Protein AF-U6F044-F1 (afdb_monomer_lite)

Sequence (58 aa):
MSRKSKFSYEVKLAAVQQYLNSGLSYAQIAKSIGVSGRTVNQWMDSFKFKGTRCFKST

Radius of gyration: 12.8 Å; chains: 1; bounding box: 34×33×20 Å

Structure (mmCIF, N/CA/C/O backbone):
data_AF-U6F044-F1
#
_entry.id   AF-U6F044-F1
#
loop_
_atom_site.group_PDB
_atom_site.id
_atom_site.type_symbol
_atom_site.la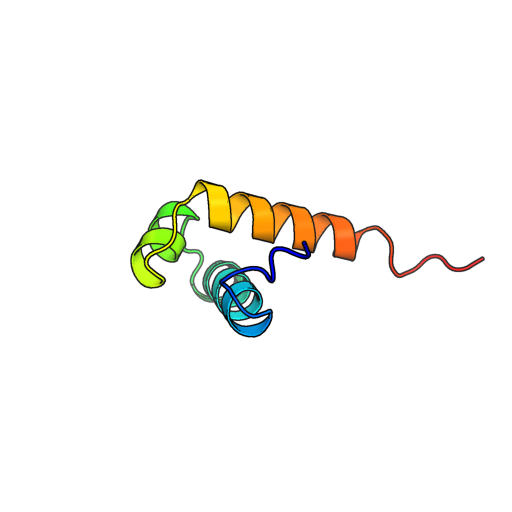bel_atom_id
_atom_site.label_alt_id
_atom_site.label_comp_id
_atom_site.label_asym_id
_atom_site.label_entity_id
_atom_site.label_seq_id
_atom_site.pdbx_PDB_ins_code
_atom_site.Cartn_x
_atom_site.Cartn_y
_atom_site.Cartn_z
_atom_site.occupancy
_atom_site.B_iso_or_equiv
_atom_site.auth_seq_id
_atom_site.auth_comp_id
_atom_site.auth_asym_id
_atom_site.auth_atom_id
_atom_site.pdbx_PDB_model_num
ATOM 1 N N . MET A 1 1 ? -11.382 19.557 12.759 1.00 36.88 1 MET A N 1
ATOM 2 C CA . MET A 1 1 ? -11.614 18.094 12.820 1.00 36.88 1 MET A CA 1
ATOM 3 C C . MET A 1 1 ? -10.429 17.371 12.195 1.00 36.88 1 MET A C 1
ATOM 5 O O . MET A 1 1 ? -10.299 17.367 10.976 1.00 36.88 1 MET A O 1
ATOM 9 N N . SER A 1 2 ? -9.527 16.814 13.005 1.00 45.47 2 SER A N 1
ATOM 10 C CA . SER A 1 2 ? -8.389 16.061 12.470 1.00 45.47 2 SER A CA 1
ATOM 11 C C . SER A 1 2 ? -8.853 14.641 12.147 1.00 45.47 2 SER A C 1
ATOM 13 O O . SER A 1 2 ? -9.152 13.862 13.052 1.00 45.47 2 SER A O 1
ATOM 15 N N . ARG A 1 3 ? -8.980 14.312 10.853 1.00 54.91 3 ARG A N 1
ATOM 16 C CA . ARG A 1 3 ? -9.187 12.933 10.388 1.00 54.91 3 ARG A CA 1
ATOM 17 C C . ARG A 1 3 ? -7.914 12.158 10.723 1.00 54.91 3 ARG A C 1
ATOM 19 O O . ARG A 1 3 ? -7.002 12.082 9.903 1.00 54.91 3 ARG A O 1
ATOM 26 N N . LYS A 1 4 ? -7.831 11.609 11.940 1.00 52.69 4 LYS A N 1
ATOM 27 C CA . LYS A 1 4 ? -6.830 10.590 12.263 1.00 52.69 4 LYS A CA 1
ATOM 28 C C . LYS A 1 4 ? -6.988 9.498 11.209 1.00 52.69 4 LYS A C 1
ATOM 30 O O . LYS A 1 4 ? -8.056 8.903 11.078 1.00 52.69 4 LYS A O 1
ATOM 35 N N . SER A 1 5 ? -5.954 9.335 10.388 1.00 57.78 5 SER A N 1
ATOM 36 C CA . SER A 1 5 ? -5.828 8.249 9.419 1.00 57.78 5 SER A CA 1
ATOM 37 C C . SER A 1 5 ? -6.301 6.960 10.091 1.00 57.78 5 SER A C 1
ATOM 39 O O . SER A 1 5 ? -5.712 6.573 11.094 1.00 57.78 5 SER A O 1
ATOM 41 N N . LYS A 1 6 ? -7.348 6.309 9.559 1.00 63.06 6 LYS A N 1
ATOM 42 C CA . LYS A 1 6 ? -7.853 5.011 10.062 1.00 63.06 6 LYS A CA 1
ATOM 43 C C . LYS A 1 6 ? -6.755 3.941 10.151 1.00 63.06 6 LYS A C 1
ATOM 45 O O . LYS A 1 6 ? -6.925 2.947 10.839 1.00 63.06 6 LYS A O 1
ATOM 50 N N . PHE A 1 7 ? -5.638 4.161 9.460 1.00 66.69 7 PHE A N 1
ATOM 51 C CA . PHE A 1 7 ? -4.477 3.290 9.443 1.00 66.69 7 PHE A CA 1
ATOM 52 C C . PHE A 1 7 ? -3.305 3.915 10.197 1.00 66.69 7 PHE A C 1
ATOM 54 O O . PHE A 1 7 ? -2.855 5.019 9.848 1.00 66.69 7 PHE A O 1
ATOM 61 N N . SER A 1 8 ? -2.816 3.178 11.196 1.00 76.38 8 SER A N 1
ATOM 62 C CA . SER A 1 8 ? -1.595 3.471 11.948 1.00 76.38 8 SER A CA 1
ATOM 63 C C . SER A 1 8 ? -0.356 3.407 11.055 1.00 76.38 8 SER A C 1
ATOM 65 O O . SER A 1 8 ? -0.355 2.763 10.006 1.00 76.38 8 SER A O 1
ATOM 67 N N . TYR A 1 9 ? 0.713 4.084 11.480 1.00 75.19 9 TYR A N 1
ATOM 68 C CA . TYR A 1 9 ? 2.004 4.099 10.783 1.00 75.19 9 TYR A CA 1
ATOM 69 C C . TYR A 1 9 ? 2.553 2.688 10.528 1.00 75.19 9 TYR A C 1
ATOM 71 O O . TYR A 1 9 ? 3.040 2.415 9.434 1.00 75.19 9 TYR A O 1
ATOM 79 N N . GLU A 1 10 ? 2.375 1.781 11.487 1.00 78.56 10 GLU A N 1
ATOM 80 C CA . GLU A 1 10 ? 2.802 0.382 11.396 1.00 78.56 10 GLU A CA 1
ATOM 81 C C . GLU A 1 10 ? 2.167 -0.357 10.216 1.00 78.56 10 GLU A C 1
ATOM 83 O O . GLU A 1 10 ? 2.859 -1.062 9.492 1.00 78.56 10 GLU A O 1
ATOM 88 N N . VAL A 1 11 ? 0.880 -0.121 9.938 1.00 81.62 11 VAL A N 1
ATOM 89 C CA . VAL A 1 11 ? 0.188 -0.749 8.798 1.00 81.62 11 VAL A CA 1
ATOM 90 C C . VAL A 1 11 ? 0.771 -0.262 7.470 1.00 81.62 11 VAL A C 1
ATOM 92 O O . VAL A 1 11 ? 0.926 -1.034 6.525 1.00 81.62 11 VAL A O 1
ATOM 95 N N . LYS A 1 12 ? 1.143 1.022 7.402 1.00 81.06 12 LYS A N 1
ATOM 96 C CA . LYS A 1 12 ? 1.790 1.598 6.216 1.00 81.06 12 LYS A CA 1
ATOM 97 C C . LYS A 1 12 ? 3.187 1.013 6.018 1.00 81.06 12 LYS A C 1
ATOM 99 O O . LYS A 1 12 ? 3.551 0.690 4.893 1.00 81.06 12 LYS A O 1
ATOM 104 N N . LEU A 1 13 ? 3.941 0.851 7.106 1.00 82.00 13 LEU A N 1
ATOM 105 C CA . LEU A 1 13 ? 5.267 0.229 7.103 1.00 82.00 13 LEU A CA 1
ATOM 106 C C . LEU A 1 13 ? 5.208 -1.237 6.675 1.00 82.00 13 LEU A C 1
ATOM 108 O O . LEU A 1 13 ? 5.972 -1.630 5.801 1.00 82.00 13 LEU A O 1
ATOM 112 N N . ALA A 1 14 ? 4.267 -2.011 7.217 1.00 84.06 14 ALA A N 1
ATOM 113 C CA . ALA A 1 14 ? 4.074 -3.411 6.854 1.00 84.06 14 ALA A CA 1
ATOM 114 C C . ALA A 1 14 ? 3.771 -3.572 5.354 1.00 84.06 14 ALA A C 1
ATOM 116 O O . ALA A 1 14 ? 4.322 -4.459 4.706 1.00 84.06 14 ALA A O 1
ATOM 117 N N . ALA A 1 15 ? 2.962 -2.675 4.775 1.00 83.38 15 ALA A N 1
ATOM 118 C CA . ALA A 1 15 ? 2.690 -2.663 3.336 1.00 83.38 15 ALA A CA 1
ATOM 119 C C . ALA A 1 15 ? 3.951 -2.386 2.497 1.00 83.38 15 ALA A C 1
ATOM 121 O O . ALA A 1 15 ? 4.188 -3.055 1.491 1.00 83.38 15 ALA A O 1
ATOM 122 N N . VAL A 1 16 ? 4.775 -1.417 2.914 1.00 82.19 16 VAL A N 1
ATOM 123 C CA . VAL A 1 16 ? 6.045 -1.093 2.241 1.00 82.19 16 VAL A CA 1
ATOM 124 C C . VAL A 1 16 ? 7.053 -2.234 2.389 1.00 82.19 16 VAL A C 1
ATOM 126 O O . VAL A 1 16 ? 7.721 -2.590 1.423 1.00 82.19 16 VAL A O 1
ATOM 129 N N . GLN A 1 17 ? 7.134 -2.860 3.562 1.00 83.19 17 GLN A N 1
ATOM 130 C CA . GLN A 1 17 ? 8.006 -4.010 3.785 1.00 83.19 17 GLN A CA 1
ATOM 131 C C . GLN A 1 17 ? 7.575 -5.224 2.962 1.00 83.19 17 GLN A C 1
ATOM 133 O O . GLN A 1 17 ? 8.434 -5.860 2.368 1.00 83.19 17 GLN A O 1
ATOM 138 N N . GLN A 1 18 ? 6.278 -5.525 2.847 1.00 83.12 18 GLN A N 1
ATOM 139 C CA . GLN A 1 18 ? 5.808 -6.606 1.967 1.00 83.12 18 GLN A CA 1
ATOM 140 C C . GLN A 1 18 ? 6.150 -6.351 0.496 1.00 83.12 18 GLN A C 1
ATOM 142 O O . GLN A 1 18 ? 6.539 -7.279 -0.209 1.00 83.12 18 GLN A O 1
ATOM 147 N N . TYR A 1 19 ? 6.055 -5.099 0.037 1.00 84.19 19 TYR A N 1
ATOM 148 C CA . TYR A 1 19 ? 6.497 -4.727 -1.308 1.00 84.19 19 TYR A CA 1
ATOM 149 C C . TYR A 1 19 ? 7.988 -5.011 -1.516 1.00 84.19 19 TYR A C 1
ATOM 151 O O . TYR A 1 19 ? 8.362 -5.642 -2.500 1.00 84.19 19 TYR A O 1
ATOM 159 N N . LEU A 1 20 ? 8.830 -4.580 -0.572 1.00 80.31 20 LEU A N 1
ATOM 160 C CA . LEU A 1 20 ? 10.284 -4.735 -0.658 1.00 80.31 20 LEU A CA 1
ATOM 161 C C . LEU A 1 20 ? 10.743 -6.190 -0.498 1.00 80.31 20 LEU A C 1
ATOM 163 O O . LEU A 1 20 ? 11.684 -6.604 -1.164 1.00 80.31 20 LEU A O 1
ATOM 167 N N . ASN A 1 21 ? 10.096 -6.950 0.386 1.00 80.31 21 ASN A N 1
ATOM 168 C CA . ASN A 1 21 ? 10.555 -8.275 0.802 1.00 80.31 21 ASN A CA 1
ATOM 169 C C . ASN A 1 21 ? 9.952 -9.401 -0.051 1.00 80.31 21 ASN A C 1
ATOM 171 O O . ASN A 1 21 ? 10.601 -10.413 -0.288 1.00 80.31 21 ASN A O 1
ATOM 175 N N . SER A 1 22 ? 8.715 -9.234 -0.531 1.00 74.31 22 SER A N 1
ATOM 176 C CA . SER A 1 22 ? 8.020 -10.253 -1.331 1.00 74.31 22 SER A CA 1
ATOM 177 C C . SER A 1 22 ? 7.890 -9.890 -2.812 1.00 74.31 22 SER A C 1
ATOM 179 O O . SER A 1 22 ? 7.388 -10.706 -3.579 1.00 74.31 22 SER A O 1
ATOM 181 N N . GLY A 1 23 ? 8.296 -8.683 -3.233 1.00 73.00 23 GLY A N 1
ATOM 182 C CA . GLY A 1 23 ? 8.172 -8.233 -4.628 1.00 73.00 23 GLY A CA 1
ATOM 183 C C . GLY A 1 23 ? 6.723 -8.176 -5.131 1.00 73.00 23 GLY A C 1
ATOM 184 O O . GLY A 1 23 ? 6.477 -8.171 -6.336 1.00 73.00 23 GLY A O 1
ATOM 185 N N . LEU A 1 24 ? 5.752 -8.173 -4.212 1.00 79.50 24 LEU A N 1
ATOM 186 C CA . LEU A 1 24 ? 4.329 -8.208 -4.529 1.00 79.50 24 LEU A CA 1
ATOM 187 C C . LEU A 1 24 ? 3.887 -6.883 -5.144 1.00 79.50 24 LEU A C 1
ATOM 189 O O . LEU A 1 24 ? 4.323 -5.806 -4.741 1.00 79.50 24 LEU A O 1
ATOM 193 N N . SER A 1 25 ? 2.955 -6.942 -6.092 1.00 81.69 25 SER A N 1
ATOM 194 C CA . SER A 1 25 ? 2.398 -5.727 -6.693 1.00 81.69 25 SER A CA 1
ATOM 195 C C . SER A 1 25 ? 1.500 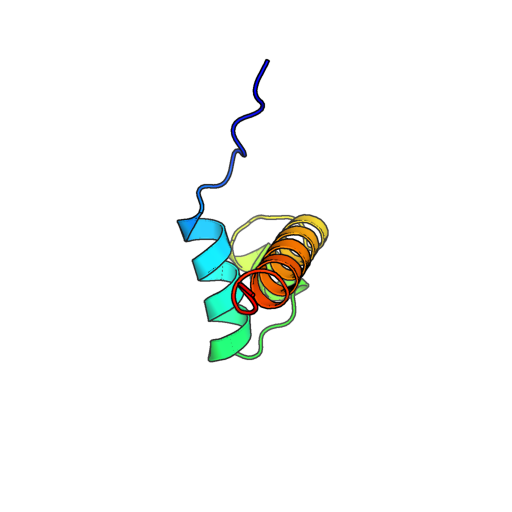-4.986 -5.695 1.00 81.69 25 SER A C 1
ATOM 197 O O . SER A 1 25 ? 0.878 -5.594 -4.821 1.00 81.69 25 SER A O 1
ATOM 199 N N . TYR A 1 26 ? 1.340 -3.666 -5.863 1.00 82.19 26 TYR A N 1
ATOM 200 C CA . TYR A 1 26 ? 0.497 -2.842 -4.981 1.00 82.19 26 TYR A CA 1
ATOM 201 C C . TYR A 1 26 ? -0.922 -3.4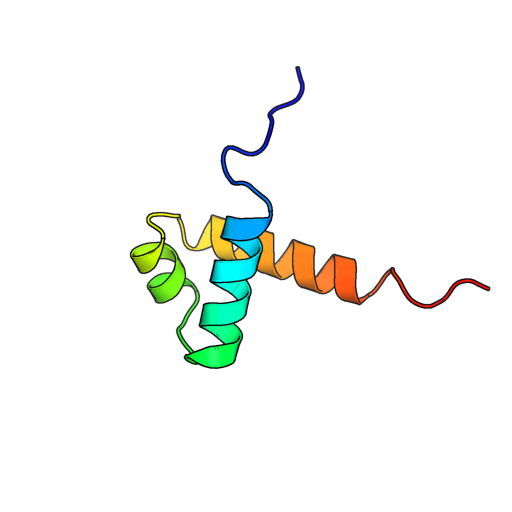00 -4.795 1.00 82.19 26 TYR A C 1
ATOM 203 O O . TYR A 1 26 ? -1.477 -3.308 -3.705 1.00 82.19 26 TYR A O 1
ATOM 211 N N . ALA A 1 27 ? -1.501 -4.003 -5.839 1.00 83.12 27 ALA A N 1
ATOM 212 C CA . ALA A 1 27 ? -2.821 -4.629 -5.789 1.00 83.12 27 ALA A CA 1
ATOM 213 C C . ALA A 1 27 ? -2.863 -5.881 -4.895 1.00 83.12 27 ALA A C 1
ATOM 215 O O . ALA A 1 27 ? -3.845 -6.096 -4.1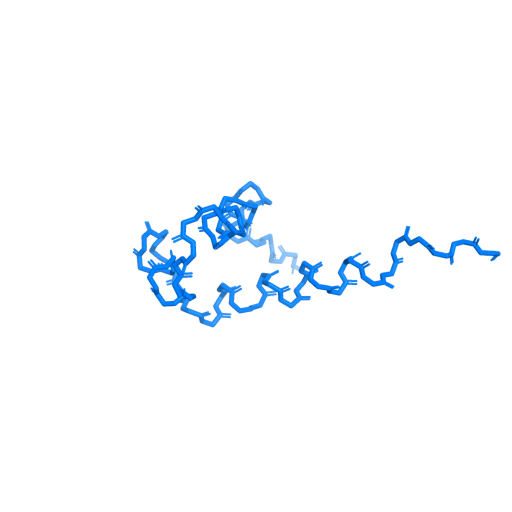87 1.00 83.12 27 ALA A O 1
ATOM 216 N N . GLN A 1 28 ? -1.798 -6.688 -4.892 1.00 84.56 28 GLN A N 1
ATOM 217 C CA . GLN A 1 28 ? -1.701 -7.883 -4.051 1.00 84.56 28 GLN A CA 1
ATOM 218 C C . GLN A 1 28 ? -1.557 -7.502 -2.577 1.00 84.56 28 GLN A C 1
ATOM 220 O O . GLN A 1 28 ? -2.271 -8.033 -1.731 1.00 84.56 28 GLN A O 1
ATOM 225 N N . ILE A 1 29 ? -0.711 -6.513 -2.284 1.00 85.44 29 ILE A N 1
ATOM 226 C CA . ILE A 1 29 ? -0.518 -5.978 -0.929 1.00 85.44 29 ILE A CA 1
ATOM 227 C C . ILE A 1 29 ? -1.816 -5.344 -0.423 1.00 85.44 29 ILE A C 1
ATOM 229 O O . ILE A 1 29 ? -2.245 -5.584 0.703 1.00 85.44 29 ILE A O 1
ATOM 233 N N . ALA A 1 30 ? -2.488 -4.583 -1.287 1.00 85.94 30 ALA A N 1
ATOM 234 C CA . ALA A 1 30 ? -3.781 -3.993 -0.986 1.00 85.94 30 ALA A CA 1
ATOM 235 C C . ALA A 1 30 ? -4.816 -5.063 -0.612 1.00 85.94 30 ALA A C 1
ATOM 237 O O . ALA A 1 30 ? -5.469 -4.953 0.424 1.00 85.94 30 ALA A O 1
ATOM 238 N N . LYS A 1 31 ? -4.890 -6.147 -1.394 1.00 86.00 31 LYS A N 1
ATOM 239 C CA . LYS A 1 31 ? -5.769 -7.288 -1.118 1.00 86.00 31 LYS A CA 1
ATOM 240 C C . LYS A 1 31 ? -5.400 -8.013 0.182 1.00 86.00 31 LYS A C 1
ATOM 242 O O . LYS A 1 31 ? -6.302 -8.374 0.928 1.00 86.00 31 LYS A O 1
ATOM 247 N N . SER A 1 32 ? -4.109 -8.172 0.480 1.00 82.50 32 SER A N 1
ATOM 248 C CA . SER A 1 32 ? -3.636 -8.831 1.708 1.00 82.50 32 SER A CA 1
ATOM 249 C C . SER A 1 32 ? -3.963 -8.046 2.980 1.00 82.50 32 SER A C 1
ATOM 251 O O . SER A 1 32 ? -4.172 -8.652 4.025 1.00 82.50 32 SER A O 1
ATOM 253 N N . ILE A 1 33 ? -3.984 -6.713 2.908 1.00 79.62 33 ILE A N 1
ATOM 254 C CA . ILE A 1 33 ? -4.217 -5.826 4.062 1.00 79.62 33 ILE A CA 1
ATOM 255 C C . ILE A 1 33 ? -5.683 -5.335 4.089 1.00 79.62 33 ILE A C 1
ATOM 257 O O . ILE A 1 33 ? -6.106 -4.644 5.013 1.00 79.62 33 ILE A O 1
ATOM 261 N N . GLY A 1 34 ? -6.486 -5.688 3.078 1.00 82.19 34 GLY A N 1
ATOM 262 C CA . GLY A 1 34 ? -7.879 -5.251 2.953 1.00 82.19 34 GLY A CA 1
ATOM 263 C C . GLY A 1 34 ? -8.022 -3.756 2.650 1.00 82.19 34 GLY A C 1
ATOM 264 O O . GLY A 1 34 ? -9.013 -3.131 3.023 1.00 82.19 34 GLY A O 1
ATOM 265 N N . VAL A 1 35 ? -7.025 -3.159 1.998 1.00 83.94 35 VAL A N 1
ATOM 266 C CA . VAL A 1 35 ? -7.037 -1.749 1.588 1.00 83.94 35 VAL A CA 1
ATOM 267 C C . VAL A 1 35 ? -7.194 -1.623 0.079 1.00 83.94 35 VAL A C 1
ATOM 269 O O . VAL A 1 35 ? -7.068 -2.586 -0.669 1.00 83.94 35 VAL A O 1
ATOM 272 N N . SER A 1 36 ? -7.475 -0.412 -0.399 1.00 84.81 36 SER A N 1
ATOM 273 C CA . SER A 1 36 ? -7.493 -0.152 -1.839 1.00 84.81 36 SER A CA 1
ATOM 274 C C . SER A 1 36 ? -6.068 0.025 -2.376 1.00 84.81 36 SER A C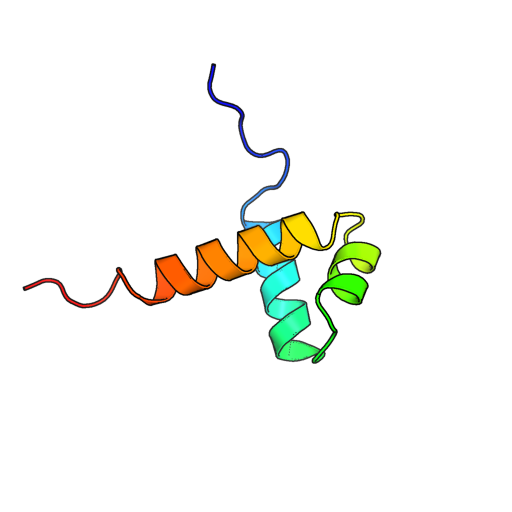 1
ATOM 276 O O . SER A 1 36 ? -5.213 0.607 -1.703 1.00 84.81 36 SER A O 1
ATOM 278 N N . GLY A 1 37 ? -5.813 -0.394 -3.621 1.00 80.81 37 GLY A N 1
ATOM 279 C CA . GLY A 1 37 ? -4.518 -0.160 -4.281 1.00 80.81 37 GLY A CA 1
ATOM 280 C C . GLY A 1 37 ? -4.135 1.325 -4.335 1.00 80.81 37 GLY A C 1
ATOM 281 O O . GLY A 1 37 ? -2.964 1.674 -4.202 1.00 80.81 37 GLY A O 1
ATOM 282 N N . ARG A 1 38 ? -5.131 2.219 -4.415 1.00 83.88 38 ARG A N 1
ATOM 283 C CA . ARG A 1 38 ? -4.939 3.675 -4.339 1.00 83.88 38 ARG A CA 1
ATOM 284 C C . ARG A 1 38 ? -4.389 4.120 -2.981 1.00 83.88 38 ARG A C 1
ATOM 286 O O . ARG A 1 38 ? -3.560 5.021 -2.925 1.00 83.88 38 ARG A O 1
ATOM 293 N N . THR A 1 39 ? -4.827 3.483 -1.897 1.00 83.81 39 THR A N 1
ATOM 294 C CA . THR A 1 39 ? -4.327 3.747 -0.541 1.00 83.81 39 THR A CA 1
ATOM 295 C C . THR A 1 39 ? -2.863 3.330 -0.400 1.00 83.81 39 THR A C 1
ATOM 297 O O . THR A 1 39 ? -2.068 4.099 0.133 1.00 83.81 39 THR A O 1
ATOM 300 N N . VAL A 1 40 ? -2.489 2.159 -0.931 1.00 83.88 40 VAL A N 1
ATOM 301 C CA . VAL A 1 40 ? -1.089 1.696 -0.945 1.00 83.88 40 VAL A CA 1
ATOM 302 C C . VAL A 1 40 ? -0.210 2.646 -1.757 1.00 83.88 40 VAL A C 1
ATOM 304 O O . VAL A 1 40 ? 0.869 3.013 -1.304 1.00 83.88 40 VAL A O 1
ATOM 307 N N . ASN A 1 41 ? -0.698 3.115 -2.909 1.00 84.19 41 ASN A N 1
ATOM 308 C CA . ASN A 1 41 ? 0.007 4.094 -3.736 1.00 84.19 41 ASN A CA 1
ATOM 309 C C . ASN A 1 41 ? 0.259 5.410 -2.967 1.00 84.19 41 ASN A C 1
ATOM 311 O O . ASN A 1 41 ? 1.401 5.839 -2.838 1.00 84.19 41 ASN A O 1
ATOM 315 N N . GLN A 1 42 ? -0.762 5.964 -2.301 1.00 83.56 42 GLN A N 1
ATOM 316 C CA . GLN A 1 42 ? -0.597 7.148 -1.442 1.00 83.56 42 GLN A CA 1
ATOM 317 C C . GLN A 1 42 ? 0.428 6.946 -0.314 1.00 83.56 42 GLN A C 1
ATOM 319 O O . GLN A 1 42 ? 1.122 7.890 0.076 1.00 83.56 42 GLN A O 1
ATOM 324 N N . TRP A 1 43 ? 0.518 5.738 0.251 1.00 83.88 43 TRP A N 1
ATOM 325 C CA . TRP A 1 43 ? 1.522 5.424 1.269 1.00 83.88 43 TRP A CA 1
ATOM 326 C C . TRP A 1 43 ? 2.926 5.376 0.678 1.00 83.88 43 TRP A C 1
ATOM 328 O O . TRP A 1 43 ? 3.833 5.939 1.282 1.00 83.88 43 TRP A O 1
ATOM 338 N N . MET A 1 44 ? 3.087 4.782 -0.505 1.00 79.31 44 MET A N 1
ATOM 339 C CA . MET A 1 44 ? 4.349 4.748 -1.246 1.00 79.31 44 MET A CA 1
ATOM 340 C C . MET A 1 44 ? 4.814 6.149 -1.644 1.00 79.31 44 MET A C 1
ATOM 342 O O . MET A 1 44 ? 5.975 6.474 -1.420 1.00 79.31 44 MET A O 1
ATOM 346 N N . ASP A 1 45 ? 3.919 7.004 -2.144 1.00 79.50 45 ASP A N 1
ATOM 347 C CA . ASP A 1 45 ? 4.221 8.411 -2.434 1.00 79.50 45 ASP A CA 1
ATOM 348 C C . ASP A 1 45 ? 4.637 9.165 -1.171 1.00 79.50 45 ASP A C 1
ATOM 350 O O . ASP A 1 45 ? 5.634 9.884 -1.168 1.00 79.50 45 ASP A O 1
ATOM 354 N N . SER A 1 46 ? 3.931 8.945 -0.057 1.00 76.12 46 SER A N 1
ATOM 355 C CA . SER A 1 46 ? 4.306 9.527 1.238 1.00 76.12 46 SER A CA 1
ATOM 356 C C . SER A 1 46 ? 5.675 9.032 1.717 1.00 76.12 46 SER A C 1
ATOM 358 O O . SER A 1 46 ? 6.416 9.790 2.341 1.00 76.12 46 SER A O 1
ATOM 360 N N . PHE A 1 47 ? 6.017 7.771 1.440 1.00 74.12 47 PHE A N 1
ATOM 361 C CA . PHE A 1 47 ? 7.303 7.172 1.795 1.00 74.12 47 PHE A CA 1
ATOM 362 C C . PHE A 1 47 ? 8.433 7.703 0.905 1.00 74.12 47 PHE A C 1
ATOM 364 O O . PHE A 1 47 ? 9.473 8.104 1.421 1.00 74.12 47 PHE A O 1
ATOM 371 N N . LYS A 1 48 ? 8.207 7.809 -0.412 1.00 68.62 48 LYS A N 1
ATOM 372 C CA . LYS A 1 48 ? 9.134 8.431 -1.369 1.00 68.62 48 LYS A CA 1
ATOM 373 C C . LYS A 1 48 ? 9.384 9.898 -1.037 1.00 68.62 48 LYS A C 1
ATOM 375 O O . LYS A 1 48 ? 10.532 10.322 -1.018 1.00 68.62 48 LYS A O 1
ATOM 380 N N . PHE A 1 49 ? 8.331 10.652 -0.724 1.00 61.72 49 PHE A N 1
ATOM 381 C CA . PHE A 1 49 ? 8.427 12.073 -0.385 1.00 61.72 49 PHE A CA 1
ATOM 382 C C . PHE A 1 49 ? 9.121 12.313 0.962 1.00 61.72 49 PHE A C 1
ATOM 384 O O . PHE A 1 49 ? 9.882 13.268 1.113 1.00 61.72 49 PHE A O 1
ATOM 391 N N . LYS A 1 50 ? 8.914 11.425 1.945 1.00 58.56 50 LYS A N 1
ATOM 392 C CA . LYS A 1 50 ? 9.716 11.421 3.179 1.00 58.56 50 LYS A CA 1
ATOM 393 C C . LYS A 1 50 ? 11.173 11.021 2.921 1.00 58.56 50 LYS A C 1
ATOM 395 O O . LYS A 1 50 ? 12.059 11.558 3.575 1.00 58.56 50 LYS A O 1
ATOM 400 N N . GLY A 1 51 ? 11.427 10.149 1.945 1.00 52.28 51 GLY A N 1
ATOM 401 C CA . GLY A 1 51 ? 12.774 9.763 1.521 1.00 52.28 51 GLY A CA 1
ATOM 402 C C . GLY A 1 51 ? 13.586 10.900 0.891 1.00 52.28 51 GLY A C 1
ATOM 403 O O . GLY A 1 51 ? 14.802 10.924 1.046 1.00 52.28 51 GLY A O 1
ATOM 404 N N . THR A 1 52 ? 12.946 11.878 0.238 1.00 49.84 52 THR A N 1
ATOM 405 C CA . THR A 1 52 ? 13.647 12.979 -0.454 1.00 49.84 52 THR A CA 1
ATOM 406 C C . THR A 1 52 ? 13.806 14.278 0.340 1.00 49.84 52 THR A C 1
ATOM 408 O O . THR A 1 52 ? 14.509 15.168 -0.133 1.00 49.84 52 THR A O 1
ATOM 411 N N . ARG A 1 53 ? 13.219 14.428 1.539 1.00 46.06 53 ARG A N 1
ATOM 412 C CA . ARG A 1 53 ? 13.284 15.701 2.302 1.00 46.06 53 ARG A CA 1
ATOM 413 C C . ARG A 1 53 ? 13.888 15.624 3.705 1.00 46.06 53 ARG A C 1
ATOM 415 O O . ARG A 1 53 ? 13.797 16.605 4.436 1.00 46.06 53 ARG A O 1
ATOM 422 N N . CYS A 1 54 ? 14.539 14.526 4.086 1.00 42.88 54 CYS A N 1
ATOM 423 C CA . CYS A 1 54 ? 15.090 14.397 5.443 1.00 42.88 54 CYS A CA 1
ATOM 424 C C . CYS A 1 54 ? 16.626 14.372 5.550 1.00 42.88 54 CYS A C 1
ATOM 426 O O . CYS A 1 54 ? 17.110 14.184 6.657 1.00 42.88 54 CYS A O 1
ATOM 428 N N . PHE A 1 55 ? 17.410 14.601 4.484 1.00 46.06 55 PHE A N 1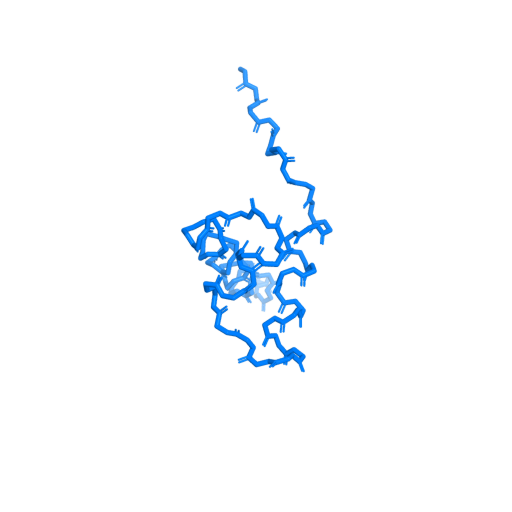
ATOM 429 C CA . PHE A 1 55 ? 18.882 14.626 4.625 1.00 46.06 55 PHE A CA 1
ATOM 430 C C . PHE A 1 55 ? 19.638 15.626 3.737 1.00 46.06 55 PHE A C 1
ATOM 432 O O . PHE A 1 55 ? 20.673 15.302 3.165 1.00 46.06 55 PHE A O 1
ATOM 439 N N . LYS A 1 56 ? 19.166 16.872 3.660 1.00 43.94 56 LYS A N 1
ATOM 440 C CA . LYS A 1 56 ? 20.069 18.026 3.511 1.00 43.94 56 LYS A CA 1
ATOM 441 C C . LYS A 1 56 ? 19.552 19.161 4.388 1.00 43.94 56 LYS A C 1
ATOM 443 O O . LYS A 1 56 ? 18.826 20.035 3.933 1.00 43.94 56 LYS A O 1
ATOM 448 N N . SER A 1 57 ? 19.884 19.081 5.672 1.00 40.47 57 SER A N 1
ATOM 449 C CA . SER A 1 57 ? 20.103 20.273 6.483 1.00 40.47 57 SER A CA 1
ATOM 450 C C . SER A 1 57 ? 21.411 20.907 6.006 1.00 40.47 57 SER A C 1
ATOM 452 O O . SER A 1 57 ? 22.474 20.293 6.114 1.00 40.47 57 SER A O 1
ATOM 454 N N . THR A 1 58 ? 21.321 22.098 5.431 1.00 40.41 58 THR A N 1
ATOM 455 C CA . THR A 1 58 ? 22.400 23.087 5.426 1.00 40.41 58 THR A CA 1
ATOM 456 C C . THR A 1 58 ? 21.848 24.305 6.133 1.00 40.41 58 THR A C 1
ATOM 458 O O . THR A 1 58 ? 20.665 24.621 5.868 1.00 40.41 58 THR A O 1
#

pLDDT: mean 72.17, std 15.01, range [36.88, 86.0]

Organism: NCBI:txid1226334

Secondary structure (DSSP, 8-state):
-----SS-HHHHHHHHHHHHHH---HHHHHHHHT--HHHHHHHHHHHHHHHHSSS---

InterPro domains:
  IPR002514 Transposase IS3/IS911family [PF01527] (1-51)
  IPR009057 Homedomain-like superfamily [SSF46689] (4-53)
  IPR036388 Winged helix-like DNA-binding domain superfamily [G3DSA:1.10.10.10] (1-58)

Foldseek 3Di:
DDPPDPDDPVLLVVLVCCCVPVVDQLCVSCVVSVHDSVVNVVSVVVVVVVVPPDPDDD